Protein AF-G5N7Z4-F1 (afdb_monomer_lite)

pLDDT: mean 80.1, std 9.05, range [42.72, 91.75]

Organism: NCBI:txid913075

Foldseek 3Di:
DVVVCCCVPVVVVCVVVLLVVQLQQDDPVCSVVNSVCVVVVCCCVVVVCLVVVQVVQCVVPVNDCVSVVVVVVVVVVVVVVCVVVRDGGPDPDDD

Secondary structure (DSSP, 8-state):
-HHHHIIIIIIHHHHHHHHHHHHHTS-GGGHHHHHHHHHHHHIIIIIHHHHHHHHHHHHHTTT-HHHHHHHHHHHHHHHHHHHHHSPP---S---

Radius of gyration: 17.0 Å; chains: 1; bounding box: 41×30×44 Å

Sequence (95 aa):
MGYVLLINIGHNSLNAVQPSFFAGLFHPPVRYSGSSIGAQLGAVVAGGFTPFIAKALSAVYDNSWTLVAGYVVLTALASAFAAKIAPETVLPHSP

Structure (mmCIF, N/CA/C/O backbone):
data_AF-G5N7Z4-F1
#
_entry.id   AF-G5N7Z4-F1
#
loop_
_atom_site.group_PDB
_atom_site.id
_atom_site.type_symbol
_atom_site.label_atom_id
_atom_site.label_alt_id
_atom_site.label_comp_id
_atom_site.label_asym_id
_atom_site.label_entity_id
_atom_site.label_seq_id
_atom_site.pdbx_PDB_ins_code
_atom_site.Cartn_x
_atom_site.Cartn_y
_atom_site.Cartn_z
_atom_site.occupancy
_atom_site.B_iso_or_equiv
_atom_site.auth_seq_id
_atom_site.auth_comp_id
_atom_site.auth_asym_id
_atom_site.auth_atom_id
_atom_site.pdbx_PDB_model_num
ATOM 1 N N . MET A 1 1 ? 15.925 17.221 -8.775 1.00 62.59 1 MET A N 1
ATOM 2 C CA . MET A 1 1 ? 14.763 18.095 -8.493 1.00 62.59 1 MET A CA 1
ATOM 3 C C . MET A 1 1 ? 13.429 17.347 -8.545 1.00 62.59 1 MET A C 1
ATOM 5 O O . MET A 1 1 ? 12.744 17.348 -7.535 1.00 62.59 1 MET A O 1
ATOM 9 N N . GLY A 1 2 ? 13.084 16.623 -9.622 1.00 75.75 2 GLY A N 1
ATOM 10 C CA . GLY A 1 2 ? 11.810 15.873 -9.699 1.00 75.75 2 GLY A CA 1
ATOM 11 C C . GLY A 1 2 ? 11.574 14.844 -8.577 1.00 75.75 2 GLY A C 1
ATOM 12 O O . GLY A 1 2 ? 10.495 14.808 -8.000 1.00 75.75 2 GLY A O 1
ATOM 13 N N . TYR A 1 3 ? 12.603 14.081 -8.187 1.00 75.75 3 TYR A N 1
ATOM 14 C CA . TYR A 1 3 ? 12.514 13.107 -7.085 1.00 75.75 3 TYR A CA 1
ATOM 15 C C . TYR A 1 3 ? 12.118 13.739 -5.736 1.00 75.75 3 TYR A C 1
ATOM 17 O O . TYR A 1 3 ? 11.348 13.162 -4.975 1.00 75.75 3 TYR A O 1
ATOM 25 N N . VAL A 1 4 ? 12.594 14.960 -5.465 1.00 80.25 4 VAL A N 1
ATOM 26 C CA . VAL A 1 4 ? 12.298 15.686 -4.221 1.00 80.25 4 VAL A CA 1
ATOM 27 C C . VAL A 1 4 ? 10.826 16.089 -4.174 1.00 80.25 4 VAL A C 1
ATOM 29 O O . VAL A 1 4 ? 10.199 15.948 -3.133 1.00 80.25 4 VAL A O 1
ATOM 32 N N . LEU A 1 5 ? 10.244 16.527 -5.291 1.00 82.44 5 LEU A N 1
ATOM 33 C CA . LEU A 1 5 ? 8.821 16.875 -5.350 1.00 82.44 5 LEU A CA 1
ATOM 34 C C . LEU A 1 5 ? 7.930 15.639 -5.188 1.00 82.44 5 LEU A C 1
ATOM 36 O O . LEU A 1 5 ? 6.953 15.680 -4.446 1.00 82.44 5 LEU A O 1
ATOM 40 N N . LEU A 1 6 ? 8.302 14.527 -5.828 1.00 81.50 6 LEU A N 1
ATOM 41 C CA . LEU A 1 6 ? 7.562 13.267 -5.737 1.00 81.50 6 LEU A CA 1
ATOM 42 C C . LEU A 1 6 ? 7.525 12.728 -4.302 1.00 81.50 6 LEU A C 1
ATOM 44 O O . LEU A 1 6 ? 6.455 12.360 -3.819 1.00 81.50 6 LEU A O 1
ATOM 48 N N . ILE A 1 7 ? 8.662 12.727 -3.598 1.00 83.06 7 ILE A N 1
ATOM 49 C CA . ILE A 1 7 ? 8.710 12.269 -2.206 1.00 83.06 7 ILE A CA 1
ATOM 50 C C . ILE A 1 7 ? 8.030 13.286 -1.267 1.00 83.06 7 ILE A C 1
ATOM 52 O O . ILE A 1 7 ? 7.231 12.913 -0.421 1.00 83.06 7 ILE A O 1
ATOM 56 N N . ASN A 1 8 ? 8.245 14.592 -1.436 1.00 84.00 8 ASN A N 1
ATOM 57 C CA . ASN A 1 8 ? 7.672 15.566 -0.500 1.00 84.00 8 ASN A CA 1
ATOM 58 C C . ASN A 1 8 ? 6.157 15.716 -0.647 1.00 84.00 8 ASN A C 1
ATOM 60 O O . ASN A 1 8 ? 5.476 15.938 0.345 1.00 84.00 8 ASN A O 1
ATOM 64 N N . ILE A 1 9 ? 5.612 15.597 -1.857 1.00 85.38 9 ILE A N 1
ATOM 65 C CA . ILE A 1 9 ? 4.171 15.762 -2.073 1.00 85.38 9 ILE A CA 1
ATOM 66 C C . ILE A 1 9 ? 3.476 14.406 -1.993 1.00 85.38 9 ILE A C 1
ATOM 68 O O . ILE A 1 9 ? 2.557 14.229 -1.198 1.00 85.38 9 ILE A O 1
ATOM 72 N N . GLY A 1 10 ? 3.936 13.433 -2.782 1.00 83.06 10 GLY A N 1
ATOM 73 C CA . GLY A 1 10 ? 3.305 12.120 -2.867 1.00 83.06 10 GLY A CA 1
ATOM 74 C C . GLY A 1 10 ? 3.443 11.333 -1.569 1.00 83.06 10 GLY A C 1
ATOM 75 O O . GLY A 1 10 ? 2.441 10.958 -0.967 1.00 83.06 10 GLY A O 1
ATOM 76 N N . HIS A 1 11 ? 4.676 11.119 -1.105 1.00 83.88 11 HIS A N 1
ATOM 77 C CA . HIS A 1 11 ? 4.914 10.309 0.093 1.00 83.88 11 HIS A CA 1
ATOM 78 C C . HIS A 1 1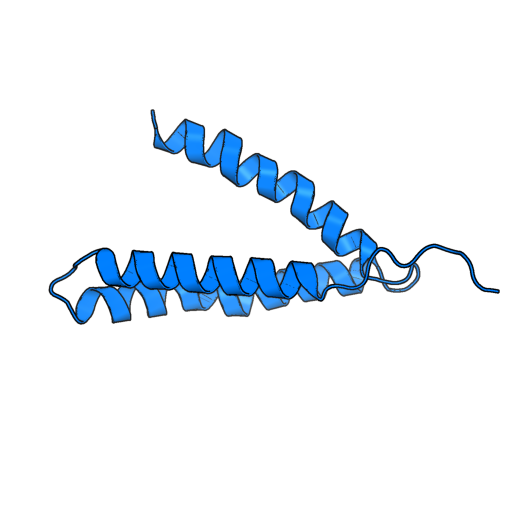1 ? 4.379 10.993 1.360 1.00 83.88 11 HIS A C 1
ATOM 80 O O . HIS A 1 11 ? 3.734 10.336 2.172 1.00 83.88 11 HIS A O 1
ATOM 86 N N . ASN A 1 12 ? 4.538 12.313 1.507 1.00 85.69 12 ASN A N 1
ATOM 87 C CA . ASN A 1 12 ? 4.037 13.011 2.696 1.00 85.69 12 ASN A CA 1
ATOM 88 C C . ASN A 1 12 ? 2.499 13.072 2.756 1.00 85.69 12 ASN A C 1
ATOM 90 O O . ASN A 1 12 ? 1.924 12.942 3.835 1.00 85.69 12 ASN A O 1
ATOM 94 N N . SER A 1 13 ? 1.821 13.211 1.609 1.00 86.81 13 SER A N 1
ATOM 95 C CA . SER A 1 13 ? 0.356 13.120 1.542 1.00 86.81 13 SER A CA 1
ATOM 96 C C . SER A 1 13 ? -0.133 11.734 1.966 1.00 86.81 13 SER A C 1
ATOM 98 O O . SER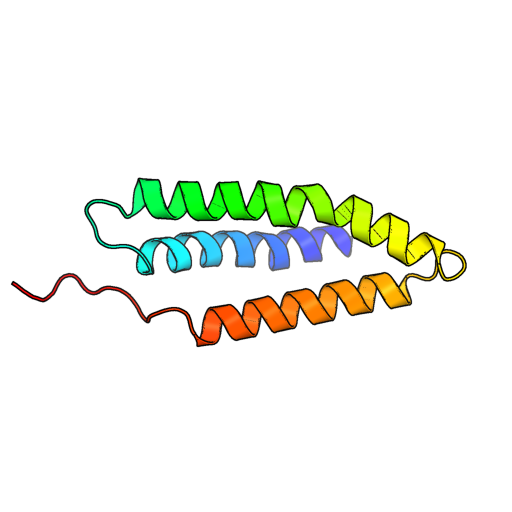 A 1 13 ? -1.040 11.616 2.793 1.00 86.81 13 SER A O 1
ATOM 100 N N . LEU A 1 14 ? 0.521 10.683 1.469 1.00 86.44 14 LEU A N 1
ATOM 101 C CA . LEU A 1 14 ? 0.181 9.300 1.795 1.00 86.44 14 LEU A CA 1
ATOM 102 C C . LEU A 1 14 ? 0.399 9.011 3.287 1.00 86.44 14 LEU A C 1
ATOM 104 O O . LEU A 1 14 ? -0.476 8.436 3.932 1.00 86.44 14 LEU A O 1
ATOM 108 N N . ASN A 1 15 ? 1.502 9.500 3.856 1.00 85.38 15 ASN A N 1
ATOM 109 C CA . ASN A 1 15 ? 1.819 9.346 5.276 1.00 85.38 15 ASN A CA 1
ATOM 110 C C . ASN A 1 15 ? 0.848 10.090 6.206 1.00 85.38 15 ASN A C 1
ATOM 112 O O . ASN A 1 15 ? 0.694 9.683 7.352 1.00 85.38 15 ASN A O 1
ATOM 116 N N . ALA A 1 16 ? 0.192 11.160 5.748 1.00 85.38 16 ALA A N 1
ATOM 117 C CA . ALA A 1 16 ? -0.816 11.869 6.538 1.00 85.38 16 ALA A CA 1
ATOM 118 C C . ALA A 1 16 ? -2.186 11.160 6.519 1.00 85.38 16 ALA A C 1
ATOM 120 O O . ALA A 1 16 ? -2.873 11.076 7.542 1.00 85.38 16 ALA A O 1
ATOM 121 N N . VAL A 1 17 ? -2.588 10.621 5.363 1.00 86.56 17 VAL A N 1
ATOM 122 C CA . VAL A 1 17 ? -3.903 9.976 5.181 1.00 86.56 17 VAL A CA 1
ATOM 123 C C . VAL A 1 17 ? -3.913 8.535 5.700 1.00 86.56 17 VAL A C 1
ATOM 125 O O . VAL A 1 17 ? -4.892 8.088 6.291 1.00 86.56 17 VAL A O 1
ATOM 128 N N . GLN A 1 18 ? -2.816 7.798 5.532 1.00 85.12 18 GLN A N 1
ATOM 129 C CA . GLN A 1 18 ? -2.724 6.393 5.926 1.00 85.12 18 GLN A CA 1
ATOM 130 C C . GLN A 1 18 ? -3.028 6.125 7.421 1.00 85.12 18 GLN A C 1
ATOM 132 O O . GLN A 1 18 ? -3.873 5.270 7.699 1.00 85.12 18 GLN A O 1
ATOM 137 N N . PRO A 1 19 ? -2.418 6.821 8.403 1.00 82.31 19 PRO A N 1
ATOM 138 C CA . PRO A 1 19 ? -2.662 6.543 9.819 1.00 82.31 19 PRO A CA 1
ATOM 139 C C . PRO A 1 19 ? -4.063 6.967 10.277 1.00 82.31 19 PRO A C 1
ATOM 141 O O . PRO A 1 19 ? -4.651 6.299 11.127 1.00 82.31 19 PRO A O 1
ATOM 144 N N . SER A 1 20 ? -4.619 8.041 9.706 1.00 82.88 20 SER A N 1
ATOM 145 C CA . SER A 1 20 ? -5.983 8.492 10.015 1.00 82.88 20 SER A CA 1
ATOM 146 C C . SER A 1 20 ? -7.035 7.521 9.475 1.00 82.88 20 SER A C 1
ATOM 148 O O . SER A 1 20 ? -7.988 7.199 10.186 1.00 82.88 20 SER A O 1
ATOM 150 N N . PHE A 1 21 ? -6.815 6.971 8.278 1.00 82.75 21 PHE A N 1
ATOM 151 C CA . PHE A 1 21 ? -7.641 5.909 7.710 1.00 82.75 21 PHE A CA 1
ATOM 152 C C . PHE A 1 21 ? -7.598 4.633 8.562 1.00 82.75 21 PHE A C 1
ATOM 154 O O . PHE A 1 21 ? -8.645 4.154 8.998 1.00 82.75 21 PHE A O 1
ATOM 161 N N . PHE A 1 22 ? -6.405 4.118 8.888 1.00 79.12 22 PHE A N 1
ATOM 162 C CA . PHE A 1 22 ? -6.281 2.895 9.692 1.00 79.12 22 PHE A CA 1
ATOM 163 C C . PHE A 1 22 ? -6.843 3.045 11.108 1.00 79.12 22 PHE A C 1
ATOM 165 O O . PHE A 1 22 ? -7.475 2.117 11.608 1.00 79.12 22 PHE A O 1
ATOM 172 N N . ALA A 1 23 ? -6.686 4.206 11.749 1.00 77.50 23 ALA A N 1
ATOM 173 C CA . ALA A 1 23 ? -7.286 4.456 13.058 1.00 77.50 23 ALA A CA 1
ATOM 174 C C . ALA A 1 23 ? -8.824 4.353 13.032 1.00 77.50 23 ALA A C 1
ATOM 176 O O . ALA A 1 23 ? -9.422 3.953 14.027 1.00 77.50 23 ALA A O 1
ATOM 177 N N . GLY A 1 24 ? -9.472 4.670 11.908 1.00 75.38 24 GLY A N 1
ATOM 178 C CA . GLY A 1 24 ? -10.927 4.592 11.761 1.00 75.38 24 GLY A CA 1
ATOM 179 C C . GLY A 1 24 ? -11.493 3.174 11.614 1.00 75.38 24 GLY A C 1
ATOM 180 O O . GLY A 1 24 ? -12.678 2.982 11.877 1.00 75.38 24 GLY A O 1
ATOM 181 N N . LEU A 1 25 ? -10.670 2.190 11.237 1.00 79.44 25 LEU A N 1
ATOM 182 C CA . LEU A 1 25 ? -11.108 0.820 10.924 1.00 79.44 25 LEU A CA 1
ATOM 183 C C . LEU A 1 25 ? -11.256 -0.091 12.154 1.00 79.44 25 LEU A C 1
ATOM 185 O O . LEU A 1 25 ? -11.836 -1.168 12.055 1.00 79.44 25 LEU A O 1
ATOM 189 N N . PHE A 1 26 ? -10.733 0.319 13.313 1.00 77.94 26 PHE A N 1
ATOM 190 C CA . PHE A 1 26 ? -10.677 -0.513 14.517 1.00 77.94 26 PHE A CA 1
ATOM 191 C C . PHE A 1 26 ? -11.444 0.111 15.694 1.00 77.94 26 PHE A C 1
ATOM 193 O O . PHE A 1 26 ? -11.409 1.330 15.914 1.00 77.94 26 PHE A O 1
ATOM 200 N N . HIS A 1 27 ? -12.105 -0.742 16.486 1.00 69.75 27 HIS A N 1
ATOM 201 C CA . HIS A 1 27 ? -12.825 -0.352 17.701 1.00 69.75 27 HIS A CA 1
ATOM 202 C C . HIS A 1 27 ? -11.891 0.262 18.765 1.00 69.75 27 HIS A C 1
ATOM 204 O O . HIS A 1 27 ? -10.739 -0.170 18.872 1.00 69.75 27 HIS A O 1
ATOM 210 N N . PRO A 1 28 ? -12.374 1.207 19.603 1.00 76.56 28 PRO A N 1
ATOM 211 C CA . PRO A 1 28 ? -11.562 1.910 20.603 1.00 76.56 28 PRO A CA 1
ATOM 212 C C . PRO A 1 28 ? -10.628 1.032 21.461 1.00 76.56 28 PRO A C 1
ATOM 214 O O . PRO A 1 28 ? -9.452 1.384 21.554 1.00 76.56 28 PRO A O 1
ATOM 217 N N . PRO A 1 29 ? -11.060 -0.120 22.026 1.00 75.88 29 PRO A N 1
ATOM 218 C CA . PRO A 1 29 ? -10.193 -0.945 22.876 1.00 75.88 29 PRO A CA 1
ATOM 219 C C . PRO A 1 29 ? -9.009 -1.601 22.148 1.00 75.88 29 PRO A C 1
ATOM 221 O O . PRO A 1 29 ? -8.035 -1.970 22.796 1.00 75.88 29 PRO A O 1
ATOM 224 N N . VAL A 1 30 ? -9.059 -1.748 20.820 1.00 78.00 30 VAL A N 1
ATOM 225 C CA . VAL A 1 30 ? -8.011 -2.422 20.023 1.00 78.00 30 VAL A CA 1
ATOM 226 C C . VAL A 1 30 ? -7.437 -1.533 18.919 1.00 78.00 30 VAL A C 1
ATOM 228 O O . VAL A 1 30 ? -6.684 -2.000 18.069 1.00 78.00 30 VAL A O 1
ATOM 231 N N . ARG A 1 31 ? -7.770 -0.238 18.914 1.00 80.25 31 ARG A N 1
ATOM 232 C CA . ARG A 1 31 ? -7.457 0.673 17.807 1.00 80.25 31 ARG A CA 1
ATOM 233 C C . ARG A 1 31 ? -5.957 0.840 17.573 1.00 80.25 31 ARG A C 1
ATOM 235 O O . ARG A 1 31 ? -5.496 0.769 16.438 1.00 80.25 31 ARG A O 1
ATOM 242 N N . TYR A 1 32 ? -5.197 1.027 18.649 1.00 77.69 32 TYR A N 1
ATOM 243 C CA . TYR A 1 32 ? -3.754 1.253 18.571 1.00 77.69 32 TYR A CA 1
ATOM 244 C C . TYR A 1 32 ? -2.973 -0.021 18.223 1.00 77.69 32 TYR A C 1
ATOM 246 O O . TYR A 1 32 ? -2.126 -0.006 17.328 1.00 77.69 32 TYR A O 1
ATOM 254 N N . SER A 1 33 ? -3.284 -1.136 18.893 1.00 84.50 33 SER A N 1
ATOM 255 C CA . SER A 1 33 ? -2.631 -2.426 18.652 1.00 84.50 33 SER A CA 1
ATOM 256 C C . SER A 1 33 ? -3.013 -3.000 17.288 1.00 84.50 33 SER A C 1
ATOM 258 O O . SER A 1 33 ? -2.128 -3.409 16.543 1.00 84.50 33 SER A O 1
ATOM 260 N N . GLY A 1 34 ? -4.294 -2.953 16.913 1.00 79.62 34 GLY A N 1
ATOM 261 C CA . GLY A 1 34 ? -4.789 -3.423 15.617 1.00 79.62 34 GLY A CA 1
ATOM 262 C C . GLY A 1 34 ? -4.199 -2.649 14.437 1.00 79.62 34 GLY A C 1
ATOM 263 O O . GLY A 1 34 ? -3.669 -3.262 13.511 1.00 79.62 34 GLY A O 1
ATOM 264 N N . SER A 1 35 ? -4.193 -1.312 14.507 1.00 82.62 35 SER A N 1
ATOM 265 C CA . SER A 1 35 ? -3.583 -0.458 13.476 1.00 82.62 35 SER A CA 1
ATOM 266 C C . SER A 1 35 ? -2.074 -0.702 13.345 1.00 82.62 35 SER A C 1
ATOM 268 O O . SER A 1 35 ? -1.569 -0.908 12.241 1.00 82.62 35 SER A O 1
ATOM 270 N N . SER A 1 36 ? -1.353 -0.780 14.470 1.00 84.00 36 SER A N 1
ATOM 271 C CA . SER A 1 36 ? 0.098 -1.015 14.462 1.00 84.00 36 SER A CA 1
ATOM 272 C C . SER A 1 36 ? 0.470 -2.406 13.950 1.00 84.00 36 SER A C 1
ATOM 274 O O . SER A 1 36 ? 1.459 -2.551 13.232 1.00 84.00 36 SER A O 1
ATOM 276 N N . ILE A 1 37 ? -0.294 -3.441 14.306 1.00 86.44 37 ILE A N 1
ATOM 277 C CA . ILE A 1 37 ? -0.062 -4.810 13.827 1.00 86.44 37 ILE A CA 1
ATOM 278 C C . ILE A 1 37 ? -0.363 -4.894 12.329 1.00 86.44 37 ILE A C 1
ATOM 280 O O . ILE A 1 37 ? 0.452 -5.432 11.584 1.00 86.44 37 ILE A O 1
ATOM 284 N N . GLY A 1 38 ? -1.474 -4.313 11.867 1.00 82.50 38 GLY A N 1
ATOM 285 C CA . GLY A 1 38 ? -1.827 -4.280 10.446 1.00 82.50 38 GLY A CA 1
ATOM 286 C C . GLY A 1 38 ? -0.780 -3.557 9.595 1.00 82.50 38 GLY A C 1
ATOM 287 O O . GLY A 1 38 ? -0.336 -4.092 8.579 1.00 82.50 38 GLY A O 1
ATOM 288 N N . ALA A 1 39 ? -0.326 -2.384 10.044 1.00 84.12 39 ALA A N 1
ATOM 289 C CA . ALA A 1 39 ? 0.701 -1.612 9.352 1.00 84.12 39 ALA A CA 1
ATOM 290 C C . ALA A 1 39 ? 2.048 -2.351 9.301 1.00 84.12 39 ALA A C 1
ATOM 292 O O . ALA A 1 39 ? 2.666 -2.426 8.241 1.00 84.12 39 ALA A O 1
ATOM 293 N N . GLN A 1 40 ? 2.493 -2.935 10.418 1.00 88.75 40 GLN A N 1
ATOM 294 C CA . GLN A 1 40 ? 3.779 -3.637 10.477 1.00 88.75 40 GLN A CA 1
ATOM 295 C C . GLN A 1 40 ? 3.755 -4.962 9.713 1.00 88.75 40 GLN A C 1
ATOM 297 O O . GLN A 1 40 ? 4.683 -5.238 8.957 1.00 88.75 40 GLN A O 1
ATOM 302 N N . LEU A 1 41 ? 2.695 -5.765 9.845 1.00 86.69 41 LEU A N 1
ATOM 303 C CA . LEU A 1 41 ? 2.555 -7.000 9.069 1.00 86.69 41 LEU A CA 1
ATOM 304 C C . LEU A 1 41 ? 2.476 -6.701 7.570 1.00 86.69 41 LEU A C 1
ATOM 306 O O . LEU A 1 41 ? 3.167 -7.344 6.780 1.00 86.69 41 LEU A O 1
ATOM 310 N N . GLY A 1 42 ? 1.701 -5.683 7.183 1.00 82.81 42 GLY A N 1
ATOM 311 C CA . GLY A 1 42 ? 1.642 -5.211 5.803 1.00 82.81 42 GLY A CA 1
ATOM 312 C C . GLY A 1 42 ? 3.005 -4.744 5.294 1.00 82.81 42 GLY A C 1
ATOM 313 O O . GLY A 1 42 ? 3.408 -5.125 4.199 1.00 82.81 42 GLY A O 1
ATOM 314 N N . ALA A 1 43 ? 3.759 -3.988 6.093 1.00 85.88 43 ALA A N 1
ATOM 315 C CA . ALA A 1 43 ? 5.094 -3.523 5.725 1.00 85.88 43 ALA A CA 1
ATOM 316 C C . ALA A 1 43 ? 6.101 -4.674 5.562 1.00 85.88 43 ALA A C 1
ATOM 318 O O . ALA A 1 43 ? 6.896 -4.658 4.625 1.00 85.88 43 ALA A O 1
ATOM 319 N N . VAL A 1 44 ? 6.054 -5.694 6.421 1.00 86.75 44 VAL A N 1
ATOM 320 C CA . VAL A 1 44 ? 6.947 -6.859 6.318 1.00 86.75 44 VAL A CA 1
ATOM 321 C C . VAL A 1 44 ? 6.622 -7.684 5.072 1.00 86.75 44 VAL A C 1
ATOM 323 O O . VAL A 1 44 ? 7.522 -8.005 4.296 1.00 86.75 44 VAL A O 1
ATOM 326 N N . VAL A 1 45 ? 5.343 -7.989 4.844 1.00 85.25 45 VAL A N 1
ATOM 327 C CA . VAL A 1 45 ? 4.914 -8.852 3.733 1.00 85.25 45 VAL A CA 1
ATOM 328 C C . VAL A 1 45 ? 4.948 -8.114 2.392 1.00 85.25 45 VAL A C 1
ATOM 330 O O . VAL A 1 45 ? 5.494 -8.620 1.419 1.00 85.25 45 VAL A O 1
ATOM 333 N N . ALA A 1 46 ? 4.397 -6.907 2.303 1.00 82.25 46 ALA A N 1
ATOM 334 C CA . ALA A 1 46 ? 4.396 -6.163 1.047 1.00 82.25 46 ALA A CA 1
ATOM 335 C C . ALA A 1 46 ? 5.741 -5.461 0.815 1.00 82.25 46 ALA A C 1
ATOM 337 O O . ALA A 1 46 ? 6.307 -5.549 -0.273 1.00 82.25 46 ALA A O 1
ATOM 338 N N . GLY A 1 47 ? 6.293 -4.794 1.829 1.00 81.62 47 GLY A N 1
ATOM 339 C CA . GLY A 1 47 ? 7.533 -4.024 1.695 1.00 81.62 47 GLY A CA 1
ATOM 340 C C . GLY A 1 47 ? 8.776 -4.901 1.535 1.00 81.62 47 GLY A C 1
ATOM 341 O O . GLY A 1 47 ? 9.602 -4.625 0.666 1.00 81.62 47 GLY A O 1
ATOM 342 N N . GLY A 1 48 ? 8.889 -5.986 2.308 1.00 83.94 48 GLY A N 1
ATOM 343 C CA . GLY A 1 48 ? 10.065 -6.865 2.284 1.00 83.94 48 GLY A CA 1
ATOM 344 C C . GLY A 1 48 ? 10.235 -7.644 0.977 1.00 83.94 48 GLY A C 1
ATOM 345 O O . GLY A 1 48 ? 11.350 -7.780 0.476 1.00 83.94 48 GLY A O 1
ATOM 346 N N . PHE A 1 49 ? 9.135 -8.117 0.385 1.00 86.81 49 PHE A N 1
ATOM 347 C CA . PHE A 1 49 ? 9.177 -8.936 -0.833 1.00 86.81 49 PHE A CA 1
ATOM 348 C C . PHE A 1 49 ? 9.164 -8.114 -2.132 1.00 86.81 49 PHE A C 1
ATOM 350 O O . PHE A 1 49 ? 9.599 -8.607 -3.174 1.00 86.81 49 PHE A O 1
ATOM 357 N N . THR A 1 50 ? 8.743 -6.847 -2.085 1.00 85.00 50 THR A N 1
ATOM 358 C CA . THR A 1 50 ? 8.687 -5.955 -3.258 1.00 85.00 50 THR A CA 1
ATOM 359 C C . THR A 1 50 ? 9.993 -5.873 -4.068 1.00 85.00 50 THR A C 1
ATOM 361 O O . THR A 1 50 ? 9.922 -6.050 -5.287 1.00 85.00 50 THR A O 1
ATOM 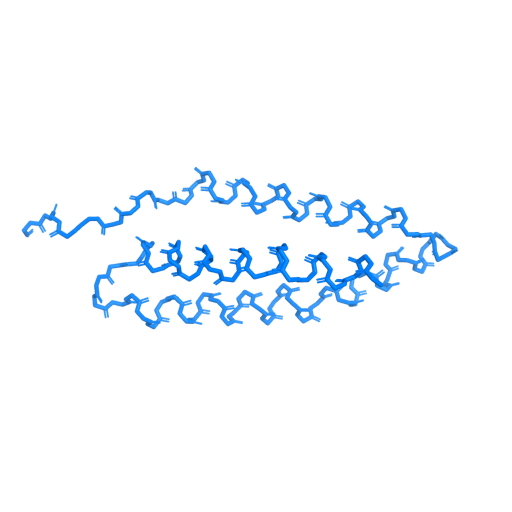364 N N . PRO A 1 51 ? 11.190 -5.647 -3.485 1.00 84.62 51 PRO A N 1
ATOM 365 C CA . PRO A 1 51 ? 12.422 -5.553 -4.275 1.00 84.62 51 PRO A CA 1
ATOM 366 C C . PRO A 1 51 ? 12.821 -6.884 -4.928 1.00 84.62 51 PRO A C 1
ATOM 368 O O . PRO A 1 51 ? 13.355 -6.876 -6.037 1.00 84.62 51 PRO A O 1
ATOM 371 N N . PHE A 1 52 ? 12.525 -8.022 -4.290 1.00 86.56 52 PHE A N 1
ATOM 372 C CA . PHE A 1 52 ? 12.771 -9.346 -4.870 1.00 86.56 52 PHE A CA 1
ATOM 373 C C . PHE A 1 52 ? 11.879 -9.595 -6.083 1.00 86.56 52 PHE A C 1
ATOM 375 O O . PHE A 1 52 ? 12.376 -10.009 -7.129 1.00 86.56 52 PHE A O 1
ATOM 382 N N . ILE A 1 53 ? 10.586 -9.274 -5.970 1.00 85.38 53 ILE A N 1
ATOM 383 C CA . ILE A 1 53 ? 9.631 -9.381 -7.078 1.00 85.38 53 ILE A CA 1
ATOM 384 C C . ILE A 1 53 ? 10.048 -8.443 -8.212 1.00 85.38 53 ILE A C 1
ATOM 386 O O . ILE A 1 53 ? 10.167 -8.885 -9.349 1.00 85.38 53 ILE A O 1
ATOM 390 N N . ALA A 1 54 ? 10.352 -7.177 -7.913 1.00 84.12 54 ALA A N 1
ATOM 391 C CA . ALA A 1 54 ? 10.767 -6.203 -8.920 1.00 84.12 54 ALA A CA 1
ATOM 392 C C . ALA A 1 54 ? 12.055 -6.626 -9.646 1.00 84.12 54 ALA A C 1
ATOM 394 O O . ALA A 1 54 ? 12.145 -6.506 -10.870 1.00 84.12 54 ALA A O 1
ATOM 395 N N . LYS A 1 55 ? 13.044 -7.157 -8.914 1.00 83.69 55 LYS A N 1
ATOM 396 C CA . LYS A 1 55 ? 14.2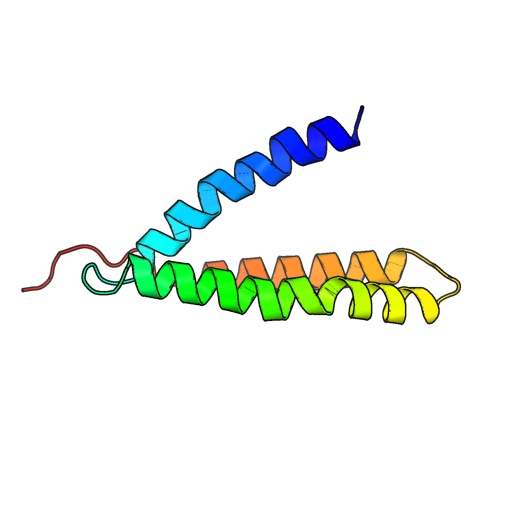95 -7.639 -9.508 1.00 83.69 55 LYS A CA 1
ATOM 397 C C . LYS A 1 55 ? 14.076 -8.886 -10.360 1.00 83.69 55 LYS A C 1
ATOM 399 O O . LYS A 1 55 ? 14.610 -8.942 -11.466 1.00 83.69 55 LYS A O 1
ATOM 404 N N . ALA A 1 56 ? 13.294 -9.848 -9.871 1.00 84.06 56 ALA A N 1
ATOM 405 C CA . ALA A 1 56 ? 12.948 -11.051 -10.621 1.00 84.06 56 ALA A CA 1
ATOM 406 C C . ALA A 1 56 ? 12.211 -10.696 -11.918 1.00 84.06 56 ALA A C 1
ATOM 408 O O . ALA A 1 56 ? 12.563 -11.198 -12.979 1.00 84.06 56 ALA A O 1
ATOM 409 N N . LEU A 1 57 ? 11.255 -9.768 -11.855 1.00 80.69 57 LEU A N 1
ATOM 410 C CA . LEU A 1 57 ? 10.457 -9.353 -13.006 1.00 80.69 57 LEU A CA 1
ATOM 411 C C . LEU A 1 57 ? 11.277 -8.563 -14.037 1.00 80.69 57 LEU A C 1
ATOM 413 O O . LEU A 1 57 ? 11.127 -8.770 -15.236 1.00 80.69 57 LEU A O 1
ATOM 417 N N . SER A 1 58 ? 12.192 -7.706 -13.576 1.00 78.69 58 SER A N 1
ATOM 418 C CA . SER A 1 58 ? 13.118 -6.970 -14.446 1.00 78.69 58 SER A CA 1
ATOM 419 C C . SER A 1 58 ? 14.127 -7.894 -15.151 1.00 78.69 58 SER A C 1
ATOM 421 O O . SER A 1 58 ? 14.507 -7.649 -16.296 1.00 78.69 58 SER A O 1
ATOM 423 N N . ALA A 1 59 ? 14.519 -9.005 -14.516 1.00 77.00 59 ALA A N 1
ATOM 424 C CA . ALA A 1 59 ? 15.445 -9.977 -15.101 1.00 77.00 59 ALA A CA 1
ATOM 425 C C . ALA A 1 59 ? 14.849 -10.785 -16.273 1.00 77.00 59 ALA A C 1
ATOM 427 O O . ALA A 1 59 ? 15.604 -11.314 -17.082 1.00 77.00 59 ALA A O 1
ATOM 428 N N . VAL A 1 60 ? 13.518 -10.873 -16.385 1.00 73.50 60 VAL A N 1
ATOM 429 C CA . VAL A 1 60 ? 12.832 -11.666 -17.425 1.00 73.50 60 VAL A CA 1
ATOM 430 C C . VAL A 1 60 ? 12.838 -10.973 -18.792 1.00 73.50 60 VAL A C 1
ATOM 432 O O . VAL A 1 60 ? 12.780 -11.648 -19.816 1.00 73.50 60 VAL A O 1
ATOM 435 N N . TYR A 1 61 ? 12.914 -9.641 -18.829 1.00 66.12 61 TYR A N 1
ATOM 436 C CA . TYR A 1 61 ? 12.754 -8.866 -20.063 1.00 66.12 61 TYR A CA 1
ATOM 437 C C . TYR A 1 61 ? 13.874 -7.838 -20.234 1.00 66.12 61 TYR A C 1
ATOM 439 O O . TYR A 1 61 ? 13.622 -6.639 -20.296 1.00 66.12 61 TYR A O 1
ATOM 447 N N . ASP A 1 62 ? 15.122 -8.309 -20.257 1.00 69.50 62 ASP A N 1
ATOM 448 C CA . ASP A 1 62 ? 16.308 -7.514 -20.619 1.00 69.50 62 ASP A CA 1
ATOM 449 C C . ASP A 1 62 ? 16.479 -6.205 -19.804 1.00 69.50 62 ASP A C 1
ATOM 451 O O . ASP A 1 62 ? 16.843 -5.154 -20.324 1.00 69.50 62 ASP A O 1
ATOM 455 N N . ASN A 1 63 ? 16.167 -6.243 -18.498 1.00 66.25 63 ASN A N 1
ATOM 456 C CA . ASN A 1 63 ? 16.100 -5.073 -17.599 1.00 66.25 63 ASN A CA 1
ATOM 457 C C . ASN A 1 63 ? 15.058 -4.001 -17.983 1.00 66.25 63 ASN A C 1
ATOM 459 O O . ASN A 1 63 ?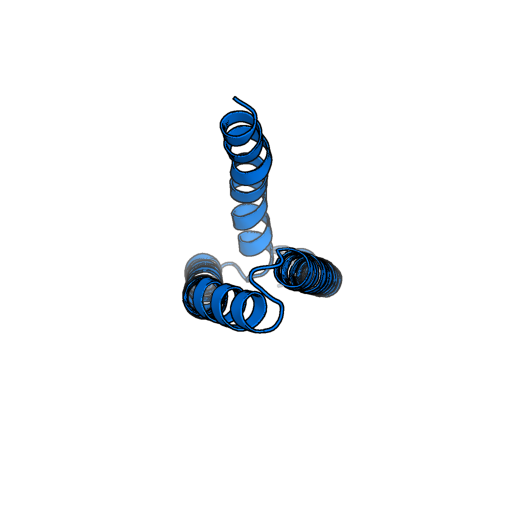 15.152 -2.843 -17.561 1.00 66.25 63 ASN A O 1
ATOM 463 N N . SER A 1 64 ? 14.026 -4.358 -18.746 1.00 72.44 64 SER A N 1
ATOM 464 C CA . SER A 1 64 ? 12.935 -3.446 -19.076 1.00 72.44 64 SER A CA 1
ATOM 465 C C . SER A 1 64 ? 12.100 -3.100 -17.839 1.00 72.44 64 SER A C 1
ATOM 467 O O . SER A 1 64 ? 11.601 -3.960 -17.113 1.00 72.44 64 SER A O 1
ATOM 469 N N . TRP A 1 65 ? 11.889 -1.801 -17.629 1.00 79.56 65 TRP A N 1
ATOM 470 C CA . TRP A 1 65 ? 11.092 -1.246 -16.530 1.00 79.56 65 TRP A CA 1
ATOM 471 C C . TRP A 1 65 ? 9.581 -1.479 -16.692 1.00 79.56 65 TRP A C 1
ATOM 473 O O . TRP A 1 65 ? 8.812 -1.252 -15.758 1.00 79.56 65 TRP A O 1
ATOM 483 N N . THR A 1 66 ? 9.147 -1.938 -17.867 1.00 81.62 66 THR A N 1
ATOM 484 C CA . THR A 1 66 ? 7.734 -2.098 -18.239 1.00 81.62 66 THR A CA 1
ATOM 485 C C . THR A 1 66 ? 6.990 -3.079 -17.337 1.00 81.62 66 THR A C 1
ATOM 487 O O . THR A 1 66 ? 5.898 -2.771 -16.859 1.00 81.62 66 THR A O 1
ATOM 490 N N . LEU A 1 67 ? 7.596 -4.227 -17.027 1.00 80.69 67 LEU A N 1
ATOM 491 C CA . LEU A 1 67 ? 6.980 -5.217 -16.145 1.00 80.69 67 LEU A CA 1
ATOM 492 C C . LEU A 1 67 ? 6.895 -4.719 -14.697 1.00 80.69 67 LEU A C 1
ATOM 494 O O . LEU A 1 67 ? 5.888 -4.935 -14.023 1.00 80.69 67 LEU A O 1
ATOM 498 N N . VAL A 1 68 ? 7.915 -3.991 -14.233 1.00 84.69 68 VAL A N 1
ATOM 499 C CA . VAL A 1 68 ? 7.914 -3.367 -12.900 1.00 84.69 68 VAL A CA 1
ATOM 500 C C . VAL A 1 68 ? 6.814 -2.308 -12.807 1.00 84.69 68 VAL A C 1
ATOM 502 O O . VAL A 1 68 ? 6.086 -2.271 -11.817 1.00 84.69 68 VAL A O 1
ATOM 505 N N . ALA A 1 69 ? 6.627 -1.495 -13.851 1.00 85.38 69 ALA A N 1
ATOM 506 C CA . ALA A 1 69 ? 5.520 -0.545 -13.917 1.00 85.38 69 ALA A CA 1
ATOM 507 C C . ALA A 1 69 ? 4.155 -1.254 -13.881 1.00 85.38 69 ALA A C 1
ATOM 509 O O . ALA A 1 69 ? 3.274 -0.830 -13.136 1.00 85.38 69 ALA A O 1
ATOM 510 N N . GLY A 1 70 ? 3.996 -2.367 -14.606 1.00 86.88 70 GLY A N 1
ATOM 511 C CA . GLY A 1 70 ? 2.789 -3.197 -14.548 1.00 86.88 70 GLY A CA 1
ATOM 512 C C . GLY A 1 70 ? 2.493 -3.720 -13.138 1.00 86.88 70 GLY A C 1
ATOM 513 O O . GLY A 1 70 ? 1.364 -3.606 -12.663 1.00 86.88 70 GLY A O 1
ATOM 514 N N . TYR A 1 71 ? 3.512 -4.210 -12.428 1.00 86.81 71 TYR A N 1
ATOM 515 C CA . TYR A 1 71 ? 3.387 -4.627 -11.028 1.00 86.81 71 TYR A CA 1
ATOM 516 C C . TYR A 1 71 ? 2.932 -3.476 -10.111 1.00 86.81 71 TYR A C 1
ATOM 518 O O . TYR A 1 71 ? 2.025 -3.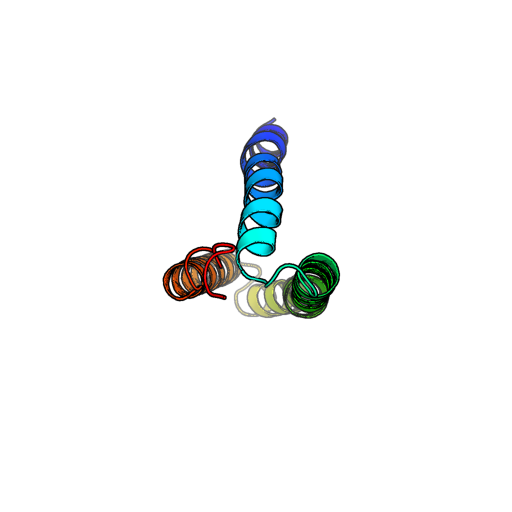653 -9.291 1.00 86.81 71 TYR A O 1
ATOM 526 N N . VAL A 1 72 ? 3.497 -2.276 -10.276 1.00 88.12 72 VAL A N 1
ATOM 527 C CA . VAL A 1 72 ? 3.093 -1.088 -9.501 1.00 88.12 72 VAL A CA 1
ATOM 528 C C . VAL A 1 72 ? 1.636 -0.705 -9.787 1.00 88.12 72 VAL A C 1
ATOM 530 O O . VAL A 1 72 ? 0.882 -0.418 -8.861 1.00 88.12 72 VAL A O 1
ATOM 533 N N . VAL A 1 73 ? 1.199 -0.754 -11.047 1.00 90.88 73 VAL A N 1
ATOM 534 C CA . VAL A 1 73 ? -0.202 -0.475 -11.408 1.00 90.88 73 VAL A CA 1
ATOM 535 C C . VAL A 1 73 ? -1.150 -1.513 -10.798 1.00 90.88 73 VAL A C 1
ATOM 537 O O . VAL A 1 73 ? -2.167 -1.141 -10.215 1.00 90.88 73 VAL A O 1
ATOM 540 N N . LEU A 1 74 ? -0.816 -2.804 -10.873 1.00 90.06 74 LEU A N 1
ATOM 541 C CA . LEU A 1 74 ? -1.643 -3.873 -10.300 1.00 90.06 74 LEU A CA 1
ATOM 542 C C . LEU A 1 74 ? -1.787 -3.743 -8.780 1.00 90.06 74 LEU A C 1
ATOM 544 O O . LEU A 1 74 ? -2.890 -3.859 -8.247 1.00 90.06 74 LEU A O 1
ATOM 548 N N . THR A 1 75 ? -0.689 -3.459 -8.082 1.00 87.62 75 THR A N 1
ATOM 549 C CA . THR A 1 75 ? -0.705 -3.253 -6.626 1.00 87.62 75 THR A CA 1
ATOM 550 C C . THR A 1 75 ? -1.467 -1.987 -6.227 1.00 87.62 75 THR A C 1
ATOM 552 O O . THR A 1 75 ? -2.200 -2.004 -5.237 1.00 87.62 75 THR A O 1
ATOM 555 N N . ALA A 1 76 ? -1.393 -0.918 -7.026 1.00 87.94 76 ALA A N 1
ATOM 556 C CA . ALA A 1 76 ? -2.212 0.277 -6.828 1.00 87.94 76 ALA A CA 1
ATOM 557 C C . ALA A 1 76 ? -3.715 -0.010 -7.000 1.00 87.94 76 ALA A C 1
ATOM 559 O O . ALA A 1 76 ? -4.521 0.434 -6.182 1.00 87.94 76 ALA A O 1
ATOM 560 N N . LEU A 1 77 ? -4.100 -0.794 -8.013 1.00 91.75 77 LEU A N 1
ATOM 561 C CA . LEU A 1 77 ? -5.494 -1.204 -8.219 1.00 91.75 77 LEU A CA 1
ATOM 562 C C . LEU A 1 77 ? -6.005 -2.091 -7.078 1.00 91.75 77 LEU A C 1
ATOM 564 O O . LEU A 1 77 ? -7.116 -1.878 -6.593 1.00 91.75 77 LEU A O 1
ATOM 568 N N . ALA A 1 78 ? -5.191 -3.040 -6.611 1.00 89.00 78 ALA A N 1
ATOM 569 C CA . ALA A 1 78 ? -5.529 -3.875 -5.461 1.00 89.00 78 ALA A CA 1
ATOM 570 C C . ALA A 1 78 ? -5.741 -3.031 -4.191 1.00 89.00 78 ALA A C 1
ATOM 572 O O . ALA A 1 78 ? -6.707 -3.250 -3.462 1.00 89.00 78 ALA A O 1
ATOM 573 N N . SER A 1 79 ? -4.892 -2.023 -3.963 1.00 87.06 79 SER A N 1
ATOM 574 C CA . SER A 1 79 ? -5.042 -1.068 -2.857 1.00 87.06 79 SER A CA 1
ATOM 575 C C . SER A 1 79 ? -6.337 -0.254 -2.970 1.00 87.06 79 SER A C 1
ATOM 577 O O . SER A 1 79 ? -7.092 -0.152 -2.004 1.00 87.06 79 SER A O 1
ATOM 579 N N . ALA A 1 80 ? -6.660 0.256 -4.163 1.00 87.62 80 ALA A N 1
ATOM 580 C CA . ALA A 1 80 ? -7.906 0.985 -4.403 1.00 87.62 80 ALA A CA 1
ATOM 581 C C . ALA A 1 80 ? -9.150 0.106 -4.181 1.00 87.62 80 ALA A C 1
ATOM 583 O O . ALA A 1 80 ? -10.151 0.567 -3.631 1.00 87.62 80 ALA A O 1
ATOM 584 N N . PHE A 1 81 ? -9.091 -1.166 -4.578 1.00 89.44 81 PHE A N 1
ATOM 585 C CA . PHE A 1 81 ? -10.165 -2.129 -4.342 1.00 89.44 81 PHE A CA 1
ATOM 586 C C . PHE A 1 81 ? -10.328 -2.454 -2.852 1.00 89.44 81 PHE A C 1
ATOM 588 O O . PHE A 1 81 ? -11.447 -2.445 -2.343 1.00 89.44 81 PHE A O 1
ATOM 595 N N . ALA A 1 82 ? -9.223 -2.659 -2.131 1.00 86.00 82 ALA A N 1
ATOM 596 C CA . ALA A 1 82 ? -9.245 -2.864 -0.685 1.00 86.00 82 ALA A CA 1
ATOM 597 C C . ALA A 1 82 ? -9.832 -1.649 0.050 1.00 86.00 82 ALA A C 1
ATOM 599 O O . ALA A 1 82 ? -10.683 -1.813 0.920 1.00 86.00 82 ALA A O 1
ATOM 600 N N . ALA A 1 83 ? -9.448 -0.432 -0.349 1.00 85.25 83 ALA A N 1
ATOM 601 C CA . ALA A 1 83 ? -10.005 0.803 0.196 1.00 85.25 83 ALA A CA 1
ATOM 602 C C . ALA A 1 83 ? -11.515 0.940 -0.059 1.00 85.25 83 ALA A C 1
ATOM 604 O O . ALA A 1 83 ? -12.219 1.476 0.790 1.00 85.25 83 ALA A O 1
ATOM 605 N N . LYS A 1 84 ? -12.028 0.431 -1.188 1.00 84.81 84 LYS A N 1
ATOM 606 C CA . LYS A 1 84 ? -13.473 0.410 -1.469 1.00 84.81 84 LYS A CA 1
ATOM 607 C C . LYS A 1 84 ? -14.264 -0.564 -0.595 1.00 84.81 84 LYS A C 1
ATOM 609 O O . LYS A 1 84 ? -15.445 -0.329 -0.377 1.00 84.81 84 LYS A O 1
ATOM 614 N N . ILE A 1 85 ? -13.653 -1.668 -0.168 1.00 85.69 85 ILE A N 1
ATOM 615 C CA . ILE A 1 85 ? -14.310 -2.697 0.658 1.00 85.69 85 ILE A CA 1
ATOM 616 C C . ILE A 1 85 ? -14.162 -2.390 2.152 1.00 85.69 85 ILE A C 1
ATOM 618 O O . ILE A 1 85 ? -14.935 -2.889 2.968 1.00 85.69 85 ILE A O 1
ATOM 622 N N . ALA A 1 86 ? -13.154 -1.597 2.518 1.00 80.25 86 ALA A N 1
ATOM 623 C CA . ALA A 1 86 ? -12.869 -1.261 3.900 1.00 80.25 86 ALA A CA 1
ATOM 624 C C . ALA A 1 86 ? -14.103 -0.637 4.585 1.00 80.25 86 ALA A C 1
ATOM 626 O O . ALA A 1 86 ? -14.711 0.273 4.017 1.00 80.25 86 ALA A O 1
ATOM 627 N N . PRO A 1 87 ? -14.475 -1.107 5.793 1.00 68.81 87 PRO A N 1
ATOM 628 C CA . PRO A 1 87 ? -15.650 -0.609 6.493 1.00 68.81 87 PRO A CA 1
ATOM 629 C C . PRO A 1 87 ? -15.497 0.879 6.808 1.00 68.81 87 PRO A C 1
ATOM 631 O O . PRO A 1 87 ? -14.475 1.323 7.334 1.00 68.81 87 PRO A O 1
ATOM 634 N N . GLU A 1 88 ? -16.528 1.653 6.495 1.00 63.12 88 GLU A N 1
ATOM 635 C CA . GLU A 1 88 ? -16.584 3.067 6.833 1.00 63.12 88 GLU A CA 1
ATOM 636 C C . GLU A 1 88 ? -16.695 3.237 8.352 1.00 63.12 88 GLU A C 1
ATOM 638 O O . GLU A 1 88 ? -17.633 2.756 8.975 1.00 63.12 88 GLU A O 1
ATOM 643 N N . THR A 1 89 ? -15.657 3.853 8.927 1.00 63.00 89 THR A N 1
ATOM 644 C CA . THR A 1 89 ? -15.514 4.340 10.309 1.00 63.00 89 THR A CA 1
ATOM 645 C C . THR A 1 89 ? -16.409 3.662 11.352 1.00 63.00 89 THR A C 1
ATOM 647 O O . THR A 1 89 ? -17.589 3.983 11.474 1.00 63.00 89 THR A O 1
ATOM 650 N N . VAL A 1 90 ? -15.820 2.842 12.230 1.00 61.88 90 VAL A N 1
ATOM 651 C CA . VAL A 1 90 ? -16.522 2.385 13.445 1.00 61.88 90 VAL A CA 1
ATOM 652 C C . VAL A 1 90 ? -16.794 3.595 14.350 1.00 61.88 90 VAL A C 1
ATOM 654 O O . VAL A 1 90 ? -15.906 4.075 15.066 1.00 61.88 90 VAL A O 1
ATOM 657 N N . LEU A 1 91 ? -18.011 4.140 14.257 1.00 58.94 91 LEU A N 1
ATOM 658 C CA . LEU A 1 91 ? -18.499 5.237 15.089 1.00 58.94 91 LEU A CA 1
ATOM 659 C C . LEU A 1 91 ? -18.725 4.745 16.533 1.00 58.94 91 LEU A C 1
ATOM 661 O O . LEU A 1 91 ? -19.192 3.623 16.717 1.00 58.94 91 LEU A O 1
ATOM 665 N N . PRO A 1 92 ? -18.467 5.566 17.571 1.00 54.44 92 PRO A N 1
ATOM 666 C CA . PRO A 1 92 ? -18.656 5.191 18.980 1.00 54.44 92 PRO A CA 1
ATOM 667 C C . PRO A 1 92 ? -20.110 4.978 19.455 1.00 54.44 92 PRO A C 1
ATOM 669 O O . PRO A 1 92 ? -20.359 5.085 20.652 1.00 54.44 92 PRO A O 1
ATOM 672 N N . HIS A 1 93 ? -21.079 4.704 18.577 1.00 58.91 93 HIS A N 1
ATOM 673 C CA . HIS A 1 93 ? -22.483 4.567 18.973 1.00 58.91 93 HIS A CA 1
ATOM 674 C C . HIS A 1 93 ? -23.092 3.220 18.579 1.00 58.91 93 HIS A C 1
ATOM 676 O O . HIS A 1 93 ? -23.736 3.093 17.544 1.00 58.91 93 HIS A O 1
ATOM 682 N N . SER A 1 94 ? -22.992 2.260 19.495 1.00 42.72 94 SER A N 1
ATOM 683 C CA . SER A 1 94 ? -24.143 1.453 19.914 1.00 42.72 94 SER A CA 1
ATOM 684 C C . SER A 1 94 ? -23.886 0.920 21.336 1.00 42.72 94 SER A C 1
ATOM 686 O O . SER A 1 94 ? -22.749 0.520 21.596 1.00 42.72 94 SER A O 1
ATOM 688 N N . PRO A 1 95 ? -24.883 1.001 22.241 1.00 53.97 95 PRO A N 1
ATOM 689 C CA . PRO A 1 95 ? -24.772 0.666 23.667 1.00 53.97 95 PRO A CA 1
ATOM 690 C C . PRO A 1 95 ? -24.370 -0.786 23.948 1.00 53.97 95 PRO A C 1
ATOM 692 O O . PRO A 1 95 ? -24.629 -1.653 23.083 1.00 53.97 95 PRO A O 1
#